Protein AF-A0A939PH84-F1 (afdb_monomer)

Sequence (68 aa):
MHCPKCRAEMVGYQRDGILIEQCTACRAVLIGEYELVKLVETCGCSLPPPLPSNGHGGRAYEGRHRRF

pLDDT: mean 74.68, std 15.08, range [50.62, 95.19]

InterPro domains:
  IPR027392 Transcription factor zinc-finger [PF13453] (2-41)

Structure (mmCIF, N/CA/C/O backbone):
data_AF-A0A939PH84-F1
#
_entry.id   AF-A0A939PH84-F1
#
loop_
_atom_site.group_PDB
_atom_site.id
_atom_site.type_symbol
_atom_site.label_atom_id
_atom_site.label_alt_id
_atom_site.label_comp_id
_atom_site.label_asym_id
_atom_site.label_entity_id
_atom_site.label_seq_id
_atom_site.pdbx_PDB_ins_code
_atom_site.Cartn_x
_atom_site.Cartn_y
_atom_site.Cartn_z
_atom_site.occupancy
_atom_site.B_iso_or_equiv
_atom_site.auth_seq_id
_atom_site.auth_comp_id
_atom_site.auth_asym_id
_atom_site.auth_atom_id
_atom_site.pdbx_PDB_model_num
ATOM 1 N N . MET A 1 1 ? 5.431 6.354 -10.038 1.00 78.31 1 MET A N 1
ATOM 2 C CA . MET A 1 1 ? 5.972 6.375 -8.660 1.00 78.31 1 MET A CA 1
ATOM 3 C C . MET A 1 1 ? 6.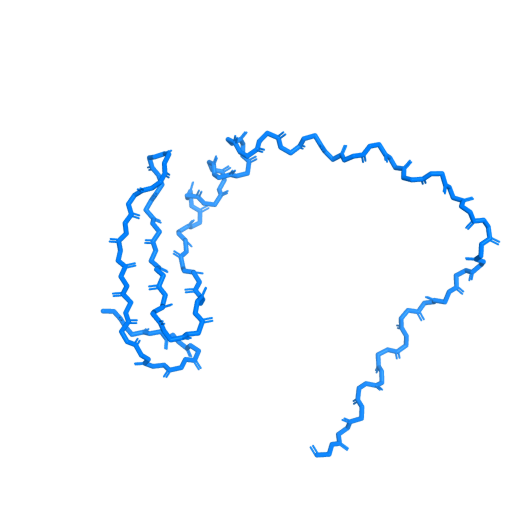886 5.167 -8.490 1.00 78.31 1 MET A C 1
ATOM 5 O O . MET A 1 1 ? 6.455 4.067 -8.814 1.00 78.31 1 MET A O 1
ATOM 9 N N . HIS A 1 2 ? 8.145 5.350 -8.076 1.00 88.56 2 HIS A N 1
ATOM 10 C CA . HIS A 1 2 ? 9.100 4.242 -7.917 1.00 88.56 2 HIS A CA 1
ATOM 11 C C . HIS A 1 2 ? 9.238 3.833 -6.454 1.00 88.56 2 HIS A C 1
ATOM 13 O O . HIS A 1 2 ? 9.307 4.679 -5.564 1.00 88.56 2 HIS A O 1
ATOM 19 N N . CYS A 1 3 ? 9.328 2.528 -6.213 1.00 92.19 3 CYS A N 1
ATOM 20 C CA . CYS A 1 3 ? 9.457 1.989 -4.868 1.00 92.19 3 CYS A CA 1
ATOM 21 C C . CYS A 1 3 ? 10.790 2.421 -4.222 1.00 92.19 3 CYS A C 1
ATOM 23 O O . CYS A 1 3 ? 11.848 2.124 -4.779 1.00 92.19 3 CYS A O 1
ATOM 25 N N . PRO A 1 4 ? 10.803 3.009 -3.010 1.00 90.44 4 PRO A N 1
ATOM 26 C CA . PRO A 1 4 ? 12.051 3.400 -2.344 1.00 90.44 4 PRO A CA 1
ATOM 27 C C . PRO A 1 4 ? 12.917 2.196 -1.939 1.00 90.44 4 PRO A C 1
ATOM 29 O O . PRO A 1 4 ? 14.113 2.340 -1.709 1.00 90.44 4 PRO A O 1
ATOM 32 N N . LYS A 1 5 ? 12.327 0.994 -1.876 1.00 89.75 5 LYS A N 1
ATOM 33 C CA . LYS A 1 5 ? 13.017 -0.241 -1.487 1.00 89.75 5 LYS A CA 1
ATOM 34 C C . LYS A 1 5 ? 13.758 -0.910 -2.645 1.00 89.75 5 LYS A C 1
ATOM 36 O O . LYS A 1 5 ? 14.863 -1.399 -2.455 1.00 89.75 5 LYS A O 1
ATOM 41 N N . CYS A 1 6 ? 13.145 -0.974 -3.827 1.00 94.38 6 CYS A N 1
ATOM 42 C CA . CYS A 1 6 ? 13.685 -1.731 -4.967 1.00 94.38 6 CY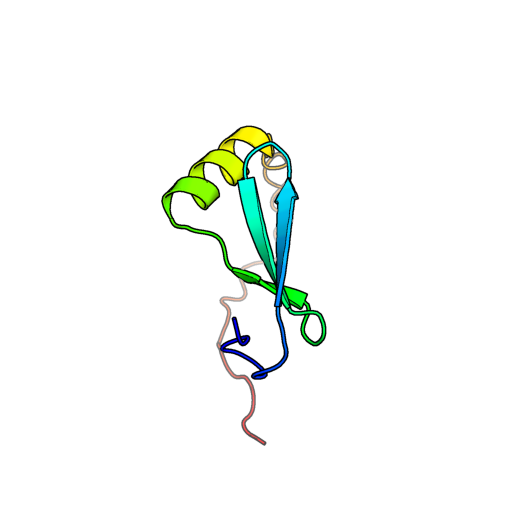S A CA 1
ATOM 43 C C . CYS A 1 6 ? 13.660 -0.979 -6.305 1.00 94.38 6 CYS A C 1
ATOM 45 O O . CYS A 1 6 ? 14.057 -1.542 -7.318 1.00 94.38 6 CYS A O 1
ATOM 47 N N . ARG A 1 7 ? 13.199 0.278 -6.323 1.00 94.12 7 ARG A N 1
ATOM 48 C CA . ARG A 1 7 ? 13.085 1.165 -7.497 1.00 94.12 7 ARG A CA 1
ATOM 49 C C . ARG A 1 7 ? 12.145 0.690 -8.613 1.00 94.12 7 ARG A C 1
ATOM 51 O O . ARG A 1 7 ? 11.992 1.395 -9.603 1.00 94.12 7 ARG A O 1
ATOM 58 N N . ALA A 1 8 ? 11.471 -0.446 -8.442 1.00 93.06 8 ALA A N 1
ATOM 59 C CA . ALA A 1 8 ? 10.456 -0.930 -9.372 1.00 93.06 8 ALA A CA 1
ATOM 60 C C . ALA A 1 8 ? 9.213 -0.023 -9.404 1.00 93.06 8 ALA A C 1
ATOM 62 O O . ALA A 1 8 ? 9.011 0.819 -8.521 1.00 93.06 8 ALA A O 1
ATOM 63 N N . GLU A 1 9 ? 8.374 -0.215 -10.419 1.00 93.56 9 GLU A N 1
ATOM 64 C CA . GLU A 1 9 ? 7.093 0.478 -10.544 1.00 93.56 9 GLU A CA 1
ATOM 65 C C . GLU A 1 9 ? 6.108 0.090 -9.431 1.00 93.56 9 GLU A C 1
ATOM 67 O O . GLU A 1 9 ? 6.176 -0.985 -8.820 1.00 93.56 9 GLU A O 1
ATOM 72 N N . MET A 1 10 ? 5.200 1.018 -9.149 1.00 94.56 10 MET A N 1
ATOM 73 C CA . MET A 1 10 ? 4.138 0.877 -8.162 1.00 94.56 10 MET A CA 1
ATOM 74 C C . MET A 1 10 ? 2.781 0.994 -8.846 1.00 94.56 10 MET A C 1
ATOM 76 O O . MET A 1 10 ? 2.639 1.729 -9.823 1.00 94.56 10 MET A O 1
ATOM 80 N N . VAL A 1 11 ? 1.803 0.268 -8.314 1.00 93.50 11 VAL A N 1
ATOM 81 C CA . VAL A 1 11 ? 0.405 0.296 -8.740 1.00 93.50 11 VAL A CA 1
ATOM 82 C C . VAL A 1 11 ? -0.432 0.876 -7.607 1.00 93.50 11 VAL A C 1
ATOM 84 O O . VAL A 1 11 ? -0.386 0.377 -6.481 1.00 93.50 11 VAL A O 1
ATOM 87 N N . GLY A 1 12 ? -1.198 1.914 -7.930 1.00 92.25 12 GLY A N 1
ATOM 88 C CA . GLY A 1 12 ? -2.165 2.540 -7.038 1.00 92.25 12 GLY A CA 1
ATOM 89 C C . GLY A 1 12 ? -3.543 1.905 -7.170 1.00 92.25 12 GLY A C 1
ATOM 90 O O . GLY A 1 12 ? -4.039 1.719 -8.282 1.00 92.25 12 GLY A O 1
ATOM 91 N N . TYR A 1 13 ? -4.180 1.584 -6.049 1.00 91.69 13 TYR A N 1
ATOM 92 C CA . TYR A 1 13 ? -5.579 1.159 -6.010 1.00 91.69 13 TYR A CA 1
ATOM 93 C C . TYR A 1 13 ? -6.249 1.611 -4.713 1.00 91.69 13 TYR A C 1
ATOM 95 O O . TYR A 1 13 ? -5.581 1.887 -3.719 1.00 91.69 13 TYR A O 1
ATOM 103 N N . GLN A 1 14 ? -7.580 1.692 -4.718 1.00 88.88 14 GLN A N 1
ATOM 104 C CA . GLN A 1 14 ? -8.342 1.951 -3.501 1.00 88.88 14 GLN A CA 1
ATOM 105 C C . GLN A 1 14 ? -8.846 0.655 -2.881 1.00 88.88 14 GLN A C 1
ATOM 107 O O . GLN A 1 14 ? -9.350 -0.228 -3.578 1.00 88.88 14 GLN A O 1
ATOM 112 N N . ARG A 1 15 ? -8.752 0.566 -1.559 1.00 84.69 15 ARG A N 1
ATOM 113 C CA . ARG A 1 15 ? -9.331 -0.512 -0.762 1.00 84.69 15 ARG A CA 1
ATOM 114 C C . ARG A 1 15 ? -10.054 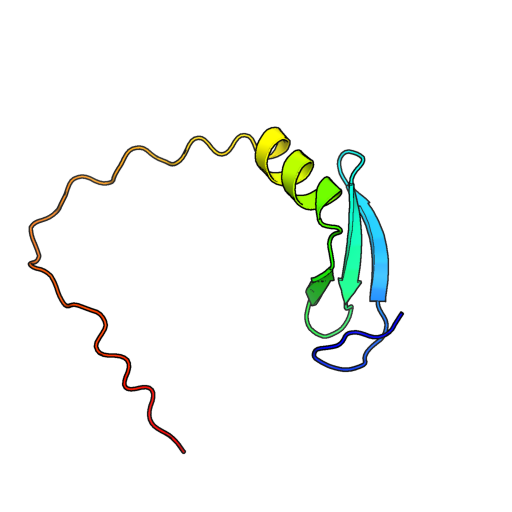0.103 0.424 1.00 84.69 15 ARG A C 1
ATOM 116 O O . ARG A 1 15 ? -9.432 0.833 1.178 1.00 84.69 15 ARG A O 1
ATOM 123 N N . ASP A 1 16 ? -11.346 -0.174 0.579 1.00 81.00 16 ASP A N 1
ATOM 124 C CA . ASP A 1 16 ? -12.145 0.343 1.703 1.00 81.00 16 ASP A CA 1
ATOM 125 C C . ASP A 1 16 ? -12.096 1.888 1.821 1.00 81.00 16 ASP A C 1
ATOM 127 O O . ASP A 1 16 ? -12.120 2.457 2.907 1.00 81.00 16 ASP A O 1
ATOM 131 N N . GLY A 1 17 ? -11.987 2.582 0.678 1.00 82.69 17 GLY A N 1
ATOM 132 C CA . GLY A 1 17 ? -11.836 4.043 0.604 1.00 82.69 17 GLY A CA 1
ATOM 133 C C . GLY A 1 17 ? -10.414 4.561 0.849 1.00 82.69 17 GLY A C 1
ATOM 134 O O . GLY A 1 17 ? -10.212 5.774 0.837 1.00 82.69 17 GLY A O 1
ATOM 135 N N . ILE A 1 18 ? -9.444 3.658 1.034 1.00 85.06 18 ILE A N 1
ATOM 136 C CA . ILE A 1 18 ? -8.046 3.973 1.315 1.00 85.06 18 ILE A CA 1
ATOM 137 C C . ILE A 1 18 ? -7.181 3.834 0.073 1.00 85.06 18 ILE A C 1
ATOM 139 O O . ILE A 1 18 ? -7.184 2.784 -0.570 1.00 85.06 18 ILE A O 1
ATOM 143 N N . LEU A 1 19 ? -6.421 4.882 -0.262 1.00 88.31 19 LEU A N 1
ATOM 144 C CA . LEU A 1 19 ? -5.471 4.848 -1.374 1.00 88.31 19 LEU A CA 1
ATOM 145 C C . LEU A 1 19 ? -4.208 4.074 -0.977 1.00 88.31 19 LEU A C 1
ATOM 147 O O . LEU A 1 19 ? -3.491 4.452 -0.049 1.00 88.31 19 LEU A O 1
ATOM 151 N N . ILE A 1 20 ? -3.935 3.002 -1.716 1.00 89.88 20 ILE A N 1
ATOM 152 C CA . ILE A 1 20 ? -2.827 2.083 -1.486 1.00 89.88 20 ILE A CA 1
ATOM 153 C C . ILE A 1 20 ? -1.918 2.075 -2.711 1.00 89.88 20 ILE A C 1
ATOM 155 O O . ILE A 1 20 ? -2.345 1.716 -3.805 1.00 89.88 20 ILE A O 1
ATOM 159 N N . GLU A 1 21 ? -0.642 2.388 -2.504 1.00 93.12 21 GLU A N 1
ATOM 160 C CA . GLU A 1 21 ? 0.394 2.287 -3.532 1.00 93.12 21 GLU A CA 1
ATOM 161 C C . GLU A 1 21 ? 1.247 1.040 -3.266 1.00 93.12 21 GLU A C 1
ATOM 163 O O . GLU A 1 21 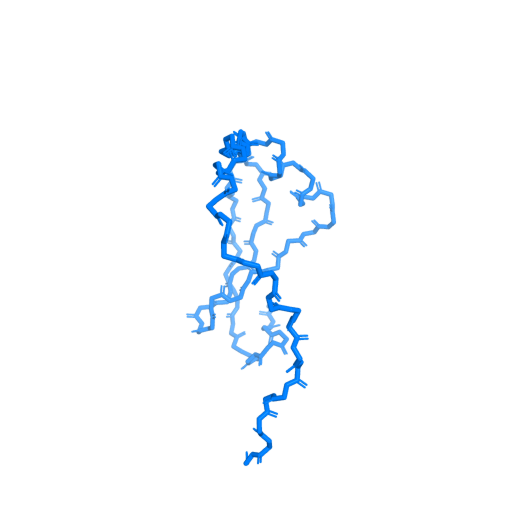? 2.063 1.017 -2.339 1.00 93.12 21 GLU A O 1
ATOM 168 N N . GLN A 1 22 ? 1.074 -0.016 -4.063 1.00 93.50 22 GLN A N 1
ATOM 169 C CA . GLN A 1 22 ? 1.781 -1.287 -3.895 1.00 93.50 22 GLN A CA 1
ATOM 170 C C . GLN A 1 22 ? 2.847 -1.495 -4.973 1.00 93.50 22 GLN A C 1
ATOM 172 O O . GLN A 1 22 ? 2.593 -1.406 -6.171 1.00 93.50 22 GLN A O 1
ATOM 177 N N . CYS A 1 23 ? 4.059 -1.847 -4.551 1.00 95.19 23 CYS A N 1
ATOM 178 C CA . CYS A 1 23 ? 5.124 -2.249 -5.461 1.00 95.19 23 CYS A CA 1
ATOM 179 C C . CYS A 1 23 ? 4.878 -3.653 -6.034 1.00 95.19 23 CYS A C 1
ATOM 181 O O . CYS A 1 23 ? 4.694 -4.611 -5.280 1.00 95.19 23 CYS A O 1
ATOM 183 N N . THR A 1 24 ? 4.991 -3.798 -7.355 1.00 93.44 24 THR A N 1
ATOM 184 C CA . THR A 1 24 ? 4.763 -5.068 -8.068 1.00 93.44 24 THR A CA 1
ATOM 185 C C . THR A 1 24 ? 5.866 -6.107 -7.845 1.00 93.44 24 THR A C 1
ATOM 187 O O . THR A 1 24 ? 5.610 -7.304 -7.935 1.00 93.44 24 THR A O 1
ATOM 190 N N . ALA A 1 25 ? 7.084 -5.670 -7.505 1.00 93.31 25 ALA A N 1
ATOM 191 C CA . ALA A 1 25 ? 8.231 -6.557 -7.307 1.00 93.31 25 ALA A CA 1
ATOM 192 C C . ALA A 1 25 ? 8.378 -7.027 -5.851 1.00 93.31 25 ALA A C 1
ATOM 194 O O . ALA A 1 25 ? 8.408 -8.221 -5.567 1.00 93.31 25 ALA A O 1
ATOM 195 N N . CYS A 1 26 ? 8.475 -6.087 -4.905 1.00 94.06 26 CYS A N 1
ATOM 196 C CA . CYS A 1 26 ? 8.786 -6.401 -3.504 1.00 94.06 26 CYS A CA 1
ATOM 197 C C . CYS A 1 26 ? 7.566 -6.404 -2.572 1.00 94.06 26 CYS A C 1
ATOM 199 O O . CYS A 1 26 ? 7.725 -6.664 -1.378 1.00 94.06 26 CYS A O 1
ATOM 201 N N . ARG A 1 27 ? 6.373 -6.085 -3.098 1.00 91.00 27 ARG A N 1
ATOM 202 C CA . ARG A 1 27 ? 5.100 -5.987 -2.359 1.00 91.00 27 ARG A CA 1
ATOM 203 C C . ARG A 1 27 ? 5.087 -4.956 -1.227 1.00 91.00 27 ARG A C 1
ATOM 205 O O . ARG A 1 27 ? 4.189 -4.977 -0.393 1.00 91.00 27 ARG A O 1
ATOM 212 N N . ALA A 1 28 ? 6.066 -4.049 -1.186 1.00 89.94 28 ALA A N 1
ATOM 213 C CA . ALA A 1 28 ? 6.038 -2.916 -0.269 1.00 89.94 28 ALA A CA 1
ATOM 214 C C . ALA A 1 28 ? 4.824 -2.037 -0.576 1.00 89.94 28 ALA A C 1
ATOM 216 O O . ALA A 1 28 ? 4.528 -1.778 -1.744 1.00 89.94 28 ALA A O 1
ATOM 217 N N . VAL A 1 29 ? 4.158 -1.583 0.478 1.00 90.12 29 VAL A N 1
ATOM 218 C CA . VAL A 1 29 ? 2.971 -0.743 0.391 1.00 90.12 29 VAL A CA 1
ATOM 219 C C . VAL A 1 29 ? 3.294 0.620 0.990 1.00 90.12 29 VAL A C 1
ATOM 221 O O . VAL A 1 29 ? 3.831 0.687 2.096 1.00 90.12 29 VAL A O 1
ATOM 224 N N . LEU A 1 30 ? 2.994 1.690 0.258 1.00 86.81 30 LEU A N 1
ATOM 225 C CA . LEU A 1 30 ? 2.990 3.053 0.779 1.00 86.81 30 LEU A CA 1
ATOM 226 C C . LEU A 1 30 ? 1.546 3.474 1.053 1.00 86.81 30 LEU A C 1
ATOM 228 O O . LEU A 1 30 ? 0.664 3.285 0.215 1.00 86.81 30 LEU A O 1
ATOM 232 N N . ILE A 1 31 ? 1.336 4.047 2.235 1.00 86.81 31 ILE A N 1
ATOM 233 C CA . ILE A 1 31 ? 0.051 4.556 2.717 1.00 86.81 31 ILE A CA 1
ATOM 234 C C . ILE A 1 31 ? 0.324 5.936 3.325 1.00 86.81 31 ILE A C 1
ATOM 236 O O . ILE A 1 31 ? 1.348 6.124 3.985 1.00 86.81 31 ILE A O 1
ATOM 240 N N . GLY A 1 32 ? -0.557 6.905 3.075 1.00 79.06 32 GLY A N 1
ATOM 241 C CA . GLY A 1 32 ? -0.474 8.228 3.695 1.00 79.06 32 GLY A CA 1
ATOM 242 C C . GLY A 1 32 ? -0.774 8.179 5.197 1.00 79.06 32 GLY A C 1
ATOM 243 O O . GLY A 1 32 ? -1.469 7.285 5.672 1.00 79.06 32 GLY A O 1
ATOM 244 N N . GLU A 1 33 ? -0.286 9.162 5.951 1.00 72.56 33 GLU A N 1
ATOM 245 C CA . GLU A 1 33 ? -0.429 9.204 7.416 1.00 72.56 33 GLU A CA 1
ATOM 246 C C . GLU A 1 33 ? -1.900 9.170 7.877 1.00 72.56 33 GLU A C 1
ATOM 248 O O . GLU A 1 33 ? -2.253 8.433 8.793 1.00 72.56 33 GLU A O 1
ATOM 253 N N . TYR A 1 34 ? -2.784 9.884 7.175 1.00 71.25 34 TYR A N 1
ATOM 254 C CA . TYR A 1 34 ? -4.225 9.937 7.460 1.00 71.25 34 TYR A CA 1
ATOM 255 C C . TYR A 1 34 ? -4.993 8.685 7.001 1.00 71.25 34 TYR A C 1
ATOM 257 O O . TYR A 1 34 ? -6.055 8.365 7.531 1.00 71.25 34 TYR A O 1
ATOM 265 N N . GLU A 1 35 ? -4.447 7.952 6.035 1.00 70.69 35 GLU A N 1
ATOM 266 C CA . GLU A 1 35 ? -5.028 6.715 5.512 1.00 70.69 35 GLU A CA 1
ATOM 267 C C . GLU A 1 35 ? -4.683 5.507 6.391 1.00 70.69 35 GLU A C 1
ATOM 269 O O . GLU A 1 35 ? -5.473 4.570 6.522 1.00 70.69 35 GLU A O 1
ATOM 274 N N . LEU A 1 36 ? -3.535 5.561 7.070 1.00 70.44 36 LEU A N 1
ATOM 275 C CA . LEU A 1 36 ? -3.125 4.549 8.037 1.00 70.44 36 LEU A CA 1
ATOM 276 C C . LEU A 1 36 ? -4.086 4.485 9.237 1.00 70.44 36 LEU A C 1
ATOM 278 O O . LEU A 1 36 ? -4.406 3.393 9.700 1.00 70.44 36 LEU A O 1
ATOM 282 N N . VAL A 1 37 ? -4.583 5.638 9.702 1.00 65.62 37 VAL A N 1
ATOM 283 C CA . VAL A 1 37 ? -5.535 5.724 10.825 1.00 65.62 37 VAL A CA 1
ATOM 284 C C . VAL A 1 37 ? -6.853 5.023 10.479 1.00 65.62 37 VAL A C 1
ATOM 286 O O . VAL A 1 37 ? -7.286 4.140 11.218 1.00 65.62 37 VAL A O 1
ATOM 289 N N . LYS A 1 38 ? -7.433 5.319 9.307 1.00 66.88 38 LYS A N 1
ATOM 290 C CA . LYS A 1 38 ? -8.664 4.661 8.829 1.00 66.88 38 LYS A CA 1
ATOM 291 C C . LYS A 1 38 ? -8.491 3.154 8.653 1.00 66.88 38 LYS A C 1
ATOM 293 O O . LYS A 1 38 ? -9.416 2.392 8.935 1.00 66.88 38 LYS A O 1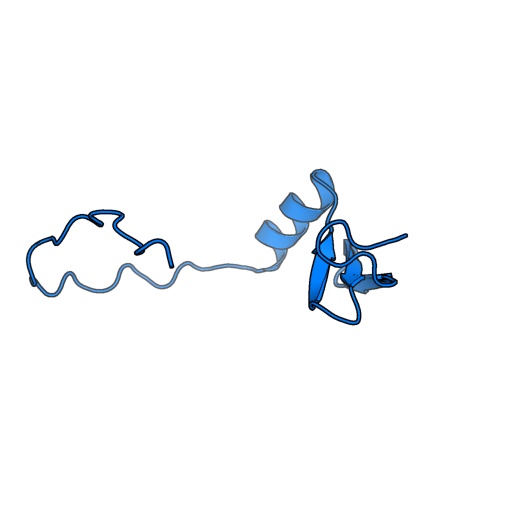
ATOM 298 N N . LEU A 1 39 ? -7.316 2.713 8.190 1.00 67.12 39 LEU A N 1
ATOM 299 C CA . LEU A 1 39 ? -7.033 1.289 8.014 1.00 67.12 39 LEU A CA 1
ATOM 300 C C . LEU A 1 39 ? -7.066 0.547 9.356 1.00 67.12 39 LEU A C 1
ATOM 302 O O . LEU A 1 39 ? -7.631 -0.539 9.433 1.00 67.12 39 LEU A O 1
ATOM 306 N N . VAL A 1 40 ? -6.497 1.131 10.415 1.00 64.81 40 VAL A N 1
ATOM 307 C CA . VAL A 1 40 ? -6.484 0.531 11.761 1.00 64.81 40 VAL A CA 1
ATOM 308 C C . VAL A 1 40 ? -7.891 0.462 12.361 1.00 64.81 40 VAL A C 1
ATOM 310 O O . VAL A 1 40 ? -8.249 -0.565 12.935 1.00 64.81 40 VAL A O 1
ATOM 313 N N . GLU A 1 41 ? -8.701 1.507 12.183 1.00 65.25 41 GLU A N 1
ATOM 314 C CA . GLU A 1 41 ? -10.090 1.540 12.663 1.00 65.25 41 GLU A CA 1
ATOM 315 C C . GLU A 1 41 ? -10.978 0.523 11.929 1.00 65.25 41 GLU A C 1
ATOM 317 O O . GLU A 1 41 ? -11.736 -0.218 12.554 1.00 65.25 41 GLU A O 1
ATOM 322 N N . THR A 1 42 ? -10.839 0.430 10.604 1.00 62.66 42 THR A N 1
ATOM 323 C CA . THR A 1 42 ? -11.662 -0.457 9.762 1.00 62.66 42 THR A CA 1
ATOM 324 C C . THR A 1 42 ? -11.240 -1.920 9.877 1.00 62.66 42 THR A C 1
ATOM 326 O O . THR A 1 42 ? -12.076 -2.816 9.780 1.00 62.66 42 THR A O 1
ATOM 329 N N . CYS A 1 43 ? -9.952 -2.189 10.121 1.00 62.06 43 CYS A N 1
ATOM 330 C CA . CYS A 1 43 ? -9.441 -3.552 10.267 1.00 62.06 43 CYS A CA 1
ATOM 331 C C . CYS A 1 43 ? -10.013 -4.269 11.504 1.00 62.06 43 CYS A C 1
ATOM 333 O O . CYS A 1 43 ? -9.822 -5.479 11.631 1.00 62.06 43 CYS A O 1
ATOM 335 N N . GLY A 1 44 ? -10.728 -3.561 12.395 1.00 58.75 44 GLY A N 1
ATOM 336 C CA . GLY A 1 44 ? -11.504 -4.178 13.467 1.00 58.75 44 GLY A CA 1
ATOM 337 C C . GLY A 1 44 ? -10.666 -5.131 14.310 1.00 58.75 44 GLY A C 1
ATOM 338 O O . GLY A 1 44 ? -11.171 -6.169 14.728 1.00 58.75 44 GLY A O 1
ATOM 339 N N . CYS A 1 45 ? -9.374 -4.819 14.490 1.00 54.22 45 CYS A N 1
ATOM 340 C CA . CYS A 1 45 ? -8.435 -5.646 15.231 1.00 54.22 45 CYS A CA 1
ATOM 341 C C . CYS A 1 45 ? -8.900 -5.738 16.687 1.00 54.22 45 CYS A C 1
ATOM 343 O O . CYS A 1 45 ? -8.413 -5.020 17.558 1.00 54.22 45 CYS A O 1
ATOM 345 N N . SER A 1 46 ? -9.810 -6.665 16.978 1.00 56.56 46 SER A N 1
ATOM 346 C CA . SER A 1 46 ? -9.857 -7.299 18.279 1.00 56.56 46 SER A CA 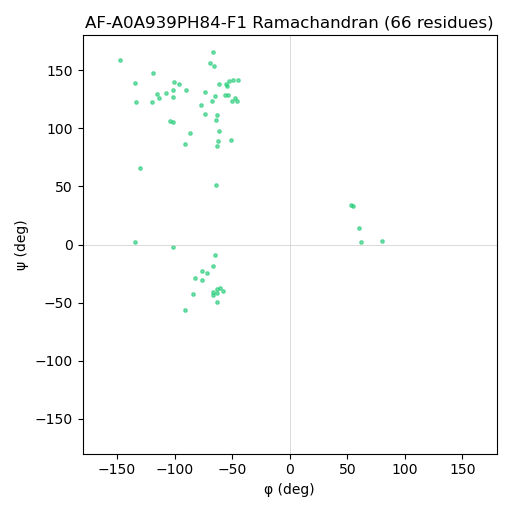1
ATOM 347 C C . SER A 1 46 ? -8.513 -8.000 18.409 1.00 56.56 46 SER A C 1
ATOM 349 O O . SER A 1 46 ? -8.303 -9.064 17.819 1.00 56.56 46 SER A O 1
ATOM 351 N N . LEU A 1 47 ? -7.563 -7.363 19.097 1.00 62.16 47 LEU A N 1
ATOM 352 C CA . LEU A 1 47 ? -6.372 -8.056 19.566 1.00 62.16 47 LEU A CA 1
ATOM 353 C C . LEU A 1 47 ? -6.865 -9.374 20.179 1.00 62.16 47 LEU A C 1
ATOM 355 O O . LEU A 1 47 ? -7.765 -9.323 21.027 1.00 62.16 47 LEU A O 1
ATOM 359 N N . PRO A 1 48 ? -6.377 -10.542 19.721 1.00 60.41 48 PRO A N 1
ATOM 360 C CA . PRO A 1 48 ? -6.742 -11.788 20.372 1.00 60.41 48 PRO A CA 1
ATOM 361 C C . PRO A 1 48 ? -6.445 -11.627 21.870 1.00 60.41 48 PRO A C 1
ATOM 363 O O . PRO A 1 48 ? -5.454 -10.967 22.213 1.00 60.41 48 PRO A O 1
ATOM 366 N N . PRO A 1 49 ? -7.309 -12.152 22.762 1.00 64.44 49 PRO A N 1
ATOM 367 C CA . PRO A 1 49 ? -7.090 -12.034 24.197 1.00 64.44 49 PRO A CA 1
ATOM 368 C C . PRO A 1 49 ? -5.654 -12.466 24.517 1.00 6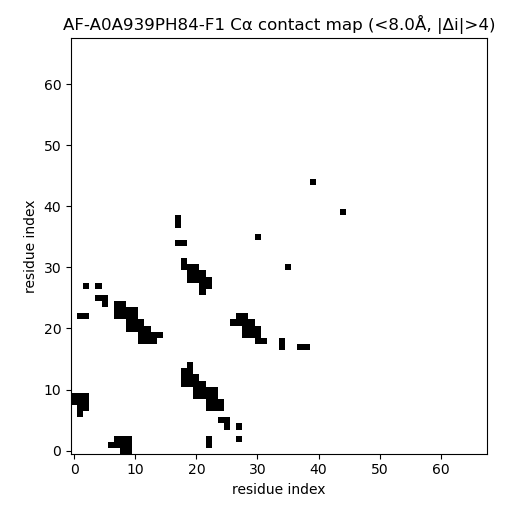4.44 49 PRO A C 1
ATOM 370 O O . PRO A 1 49 ? -5.150 -13.386 23.858 1.00 64.44 49 PRO A O 1
ATOM 373 N N . PRO A 1 50 ? -4.971 -11.792 25.463 1.00 63.66 50 PRO A N 1
ATOM 374 C CA . PRO 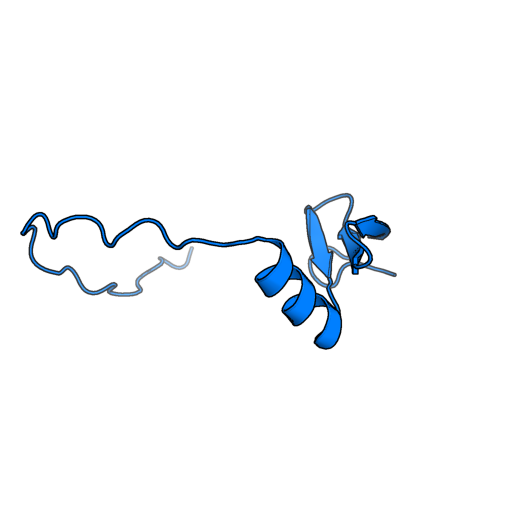A 1 50 ? -3.581 -12.095 25.774 1.00 63.66 50 PRO A CA 1
ATOM 375 C C . PRO A 1 50 ? -3.452 -13.599 25.998 1.00 63.66 50 PRO A C 1
ATOM 377 O O . PRO A 1 50 ? -4.193 -14.168 26.804 1.00 63.66 50 PRO A O 1
ATOM 380 N N . LEU A 1 51 ? -2.563 -14.249 25.236 1.00 65.62 51 LEU A N 1
ATOM 381 C CA . LEU A 1 51 ? -2.327 -15.675 25.416 1.00 65.62 51 LEU A CA 1
ATOM 382 C C . LEU A 1 51 ? -1.974 -15.911 26.890 1.00 65.62 51 LEU A C 1
ATOM 384 O O . LEU A 1 51 ? -1.196 -15.128 27.450 1.00 65.62 51 LEU A O 1
ATOM 388 N N . PRO A 1 52 ? -2.527 -16.957 27.529 1.00 62.34 52 PRO A N 1
ATOM 389 C CA . PRO A 1 52 ? -2.146 -17.300 28.886 1.00 62.34 52 PRO A CA 1
ATOM 390 C C . PRO A 1 52 ? -0.626 -17.441 28.928 1.00 62.34 52 PRO A C 1
ATOM 392 O O . PRO A 1 52 ? -0.020 -18.108 28.087 1.00 62.34 52 PRO A O 1
ATOM 395 N N . SER A 1 53 ? -0.009 -16.751 29.882 1.00 59.75 53 SER A N 1
ATOM 396 C CA . SER A 1 53 ? 1.427 -16.783 30.113 1.00 59.75 53 SER A CA 1
ATOM 397 C C . SER A 1 53 ? 1.842 -18.205 30.492 1.00 59.75 53 SER A C 1
ATOM 399 O O . SER A 1 53 ? 1.854 -18.568 31.668 1.00 59.75 53 SER A O 1
ATOM 401 N N . ASN A 1 54 ? 2.171 -19.032 29.504 1.00 58.91 54 ASN A N 1
ATOM 402 C CA . ASN A 1 54 ? 2.919 -20.258 29.730 1.00 58.91 54 ASN A CA 1
ATOM 403 C C . ASN A 1 54 ? 4.287 -19.831 30.266 1.00 58.91 54 ASN A C 1
ATOM 405 O O . ASN A 1 54 ? 5.048 -19.189 29.545 1.00 58.91 54 ASN A O 1
ATOM 409 N N . GLY A 1 55 ? 4.554 -20.125 31.542 1.00 54.91 55 GLY A N 1
ATOM 410 C CA . GLY A 1 55 ? 5.715 -19.689 32.326 1.00 54.91 55 GLY A CA 1
ATOM 411 C C . GLY A 1 55 ? 7.077 -20.198 31.840 1.00 54.91 55 GLY A C 1
ATOM 412 O O . GLY A 1 55 ? 7.861 -20.725 32.623 1.00 54.91 55 GLY A O 1
ATOM 413 N N . HIS A 1 56 ? 7.393 -20.026 30.561 1.00 56.16 56 HIS A N 1
ATOM 414 C CA . HIS A 1 56 ? 8.744 -20.127 30.039 1.00 56.16 56 HIS A CA 1
ATOM 415 C C . HIS A 1 56 ? 9.387 -18.750 30.191 1.00 56.16 56 HIS A C 1
ATOM 417 O O . HIS A 1 56 ? 9.154 -17.835 29.404 1.00 56.16 56 HIS A O 1
ATOM 423 N N . GLY A 1 57 ? 10.123 -18.614 31.296 1.00 53.00 57 GLY A N 1
ATOM 424 C CA . GLY A 1 57 ? 10.795 -17.397 31.730 1.00 53.00 57 GLY A CA 1
ATOM 425 C C . GLY A 1 57 ? 11.547 -16.683 30.610 1.00 53.00 57 GLY A C 1
ATOM 426 O O . GLY A 1 57 ? 12.151 -17.300 29.730 1.00 53.00 57 GLY 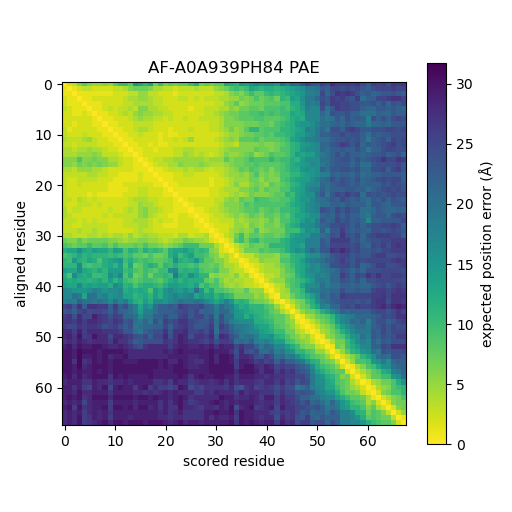A O 1
ATOM 427 N N . GLY A 1 58 ? 11.467 -15.356 30.676 1.00 55.72 58 GLY A N 1
ATOM 428 C CA . GLY A 1 58 ? 11.926 -14.432 29.660 1.00 55.72 58 GLY A CA 1
ATOM 429 C C . GLY A 1 58 ? 13.328 -14.729 29.147 1.00 55.72 58 GLY A C 1
ATOM 430 O O . GLY A 1 58 ? 14.306 -14.747 29.890 1.00 55.72 58 GLY A O 1
ATOM 431 N N . ARG A 1 59 ? 13.425 -14.860 27.828 1.00 56.47 59 ARG A N 1
ATOM 432 C CA . ARG A 1 59 ? 14.635 -14.470 27.119 1.00 56.47 59 ARG A CA 1
ATOM 433 C C . ARG A 1 59 ? 14.355 -13.118 26.488 1.00 56.47 59 ARG A C 1
ATOM 435 O O . ARG A 1 59 ? 13.586 -13.024 25.535 1.00 56.47 59 ARG A O 1
ATOM 442 N N . ALA A 1 60 ? 14.939 -12.074 27.073 1.00 59.50 60 ALA A N 1
ATOM 443 C CA . ALA A 1 60 ? 15.046 -10.780 26.421 1.00 59.50 60 ALA A CA 1
ATOM 444 C C . ALA A 1 60 ? 15.751 -10.982 25.074 1.00 59.50 60 ALA A C 1
ATOM 446 O O . ALA A 1 60 ? 16.694 -11.769 24.971 1.00 59.50 60 ALA A O 1
ATOM 447 N N . TYR A 1 61 ? 15.264 -10.316 24.031 1.00 58.44 61 TYR A N 1
ATOM 448 C CA . TYR A 1 61 ? 15.904 -10.367 22.727 1.00 58.44 61 TYR A CA 1
ATOM 449 C C . TYR A 1 61 ? 17.302 -9.729 22.851 1.00 58.44 61 TYR A C 1
ATOM 451 O O . TYR A 1 61 ? 17.463 -8.524 23.019 1.00 58.44 61 TYR A O 1
ATOM 459 N N . GLU A 1 62 ? 18.352 -10.539 22.813 1.00 62.47 62 GLU A N 1
ATOM 460 C CA . GLU A 1 62 ? 19.725 -10.044 22.747 1.00 62.47 62 GLU A CA 1
ATOM 461 C C . GLU A 1 62 ? 20.082 -9.933 21.267 1.00 62.47 62 GLU A C 1
ATOM 463 O O . GLU A 1 62 ? 20.562 -10.888 20.659 1.00 62.47 62 GLU A O 1
ATOM 468 N N . GLY A 1 63 ? 19.750 -8.793 20.654 1.00 57.28 63 GLY A N 1
ATOM 469 C CA . GLY A 1 63 ? 19.957 -8.522 19.231 1.00 57.28 63 GLY A CA 1
ATOM 470 C C . GLY A 1 63 ? 21.390 -8.798 18.762 1.00 57.28 63 GLY A C 1
ATOM 471 O O . GLY A 1 63 ? 22.239 -7.910 18.752 1.00 57.28 63 GLY A O 1
ATOM 472 N N . ARG A 1 64 ? 21.654 -10.031 18.319 1.00 60.97 64 ARG A N 1
ATOM 473 C CA . ARG A 1 64 ? 22.926 -10.456 17.727 1.00 60.97 64 ARG A CA 1
ATOM 474 C C . ARG A 1 64 ? 22.668 -11.179 16.409 1.00 60.97 64 ARG A C 1
ATOM 476 O O . ARG A 1 64 ? 22.936 -12.369 16.259 1.00 60.97 64 ARG A O 1
ATOM 483 N N . HIS A 1 65 ? 22.154 -10.438 15.433 1.00 60.09 65 HIS A N 1
ATOM 484 C CA . HIS A 1 65 ? 22.155 -10.887 14.045 1.00 60.09 65 HIS A CA 1
ATOM 485 C C . HIS A 1 65 ? 23.591 -10.773 13.525 1.00 60.09 65 HIS A C 1
ATOM 487 O O . HIS A 1 65 ? 24.164 -9.684 13.468 1.00 60.09 65 HIS A O 1
ATOM 493 N N . ARG A 1 66 ? 24.207 -11.928 13.253 1.00 57.44 66 ARG A N 1
ATOM 494 C CA . ARG A 1 66 ? 25.579 -12.034 12.748 1.00 57.44 66 ARG A CA 1
ATOM 495 C C . ARG A 1 66 ? 25.708 -11.232 11.452 1.00 57.44 66 ARG A C 1
ATOM 497 O O . ARG A 1 66 ? 24.923 -11.430 10.531 1.00 57.44 66 ARG A O 1
ATOM 504 N N . ARG A 1 67 ? 26.716 -10.359 11.397 1.00 56.09 67 ARG A N 1
ATOM 505 C CA . ARG A 1 67 ? 27.248 -9.834 10.139 1.00 56.09 67 ARG A CA 1
ATOM 506 C C . ARG A 1 67 ? 27.922 -10.993 9.406 1.00 56.09 67 ARG A C 1
ATOM 508 O O . ARG A 1 67 ? 28.813 -11.614 9.982 1.00 56.09 67 ARG A O 1
ATOM 515 N N . PHE A 1 68 ? 27.482 -11.255 8.185 1.00 50.62 68 PHE A N 1
ATOM 516 C CA . PHE A 1 68 ? 28.262 -11.888 7.130 1.00 50.62 68 PHE A CA 1
ATOM 517 C C . PHE A 1 68 ? 28.034 -11.075 5.863 1.00 50.62 68 PHE A C 1
ATOM 519 O O . PHE A 1 68 ? 26.867 -10.672 5.650 1.00 50.62 68 PHE A O 1
#

Organism: NCBI:txid1427535

Foldseek 3Di:
DADPVPRAAWDWDDDPNFIWTAGPPPRDIDGDPVSVVVCVVVVPPPPPPPDPPPPPDDDDPPPDDDDD

Mean predicted aligned error: 14.71 Å

Solvent-accessible surface area (backbone atoms only — not comparable to full-atom values): 4623 Å² total; per-residue (Å²): 109,62,32,93,87,77,62,42,60,49,49,77,48,73,56,98,89,31,69,37,37,34,22,80,82,81,65,53,72,51,64,50,78,76,44,49,54,54,50,59,65,70,62,61,71,71,70,72,74,81,72,80,81,71,86,71,74,85,75,76,87,75,92,72,81,78,88,127

Nearest PDB structures (foldseek):
  7aea-assembly1_I  TM=7.894E-01  e=1.119E+00  Homo sapiens
  7fjj-assembly1_I  TM=7.895E-01  e=1.363E+00  Homo sapiens
  6dfb-assembly1_A  TM=5.769E-01  e=2.799E-01  Homo sapiens
  6dfa-assembly1_A  TM=5.752E-01  e=2.989E-01  Homo sapiens
  5vmw-assembly1_A  TM=5.713E-01  e=5.068E-01  Homo sapiens

Radius of gyration: 18.31 Å; Cα contacts (8 Å, |Δi|>4): 60; chains: 1; bounding box: 40×30×43 Å

Secondary structure (DSSP, 8-state):
-B-TTT--BEEEEEETTEEEEEETTT--EE--HHHHHHHHHHTT---PPPPP----------------